Protein 7VD7 (pdb70)

Structure (mmCIF, N/CA/C/O backbone):
data_7VD7
#
_entry.id   7VD7
#
_cell.length_a   39.366
_cell.length_b   31.605
_cell.length_c   47.985
_cell.angle_alpha   90.00
_cell.angle_beta   90.63
_cell.angle_gamma   90.00
#
_symmetry.space_group_name_H-M   'P 1 21 1'
#
loop_
_entity.id
_entity.type
_entity.pdbx_description
1 polymer toxin
2 polymer antitoxin
3 water water
#
loop_
_atom_site.group_PDB
_atom_site.id
_atom_site.type_symbol
_atom_site.label_atom_id
_atom_site.label_alt_id
_atom_site.label_comp_id
_atom_site.label_asym_id
_atom_site.label_entity_id
_atom_site.label_seq_id
_atom_site.pdbx_PDB_ins_code
_atom_site.Cartn_x
_atom_site.Cartn_y
_atom_site.Cartn_z
_atom_site.occupancy
_atom_site.B_iso_or_equiv
_atom_site.auth_seq_id
_atom_site.auth_comp_id
_atom_site.auth_asym_id
_atom_site.auth_atom_id
_atom_site.pdbx_PDB_model_num
ATOM 1 N N . PRO A 1 1 ? 7.094 -0.526 32.899 1.00 31.20 2 PRO A N 1
ATOM 2 C CA . PRO A 1 1 ? 8.362 0.057 32.443 1.00 25.83 2 PRO A CA 1
ATOM 3 C C . PRO A 1 1 ? 8.975 -0.832 31.349 1.00 23.40 2 PRO A C 1
ATOM 4 O O . PRO A 1 1 ? 8.627 -1.953 31.323 1.00 23.48 2 PRO A O 1
ATOM 8 N N . MET A 1 2 ? 9.769 -0.256 30.454 1.00 21.51 3 MET A N 1
ATOM 9 C CA . MET A 1 2 ? 10.260 -0.963 29.234 1.00 19.38 3 MET A CA 1
ATOM 10 C C . MET A 1 2 ? 11.762 -0.778 29.111 1.00 19.25 3 MET A C 1
ATOM 11 O O . MET A 1 2 ? 12.259 0.314 29.373 1.00 21.54 3 MET A O 1
ATOM 16 N N . GLU A 1 3 ? 12.413 -1.848 28.673 1.00 14.60 4 GLU A N 1
ATOM 17 C CA . GLU A 1 3 ? 13.840 -1.780 28.334 1.00 14.83 4 GLU A CA 1
ATOM 18 C C . GLU A 1 3 ? 13.997 -2.436 26.962 1.00 12.27 4 GLU A C 1
ATOM 19 O O . GLU A 1 3 ? 13.105 -3.165 26.564 1.00 13.39 4 GLU A O 1
ATOM 25 N N . PHE A 1 4 ? 15.095 -2.150 26.290 1.00 13.88 5 PHE A N 1
ATOM 26 C CA . PHE A 1 4 ? 15.332 -2.627 24.915 1.00 14.22 5 PHE A CA 1
ATOM 27 C C . PHE A 1 4 ? 16.609 -3.438 24.869 1.00 18.38 5 PHE A C 1
ATOM 28 O O . PHE A 1 4 ? 17.631 -3.099 25.544 1.00 19.02 5 PHE A O 1
ATOM 36 N N . GLU A 1 5 ? 16.603 -4.484 24.056 1.00 16.35 6 GLU A N 1
ATOM 37 C CA . GLU A 1 5 ? 17.812 -5.296 23.812 1.00 18.81 6 GLU A CA 1
ATOM 38 C C . GLU A 1 5 ? 17.876 -5.659 22.324 1.00 17.19 6 GLU A C 1
ATOM 39 O O . GLU A 1 5 ? 16.846 -5.637 21.647 1.00 15.86 6 GLU A O 1
ATOM 45 N N . TRP A 1 6 ? 19.074 -5.962 21.855 1.00 17.04 7 TRP A N 1
ATOM 46 C CA . TRP A 1 6 ? 19.312 -6.533 20.530 1.00 15.02 7 TRP A CA 1
ATOM 47 C C . TRP A 1 6 ? 20.720 -7.110 20.457 1.00 18.28 7 TRP A C 1
ATOM 48 O O . TRP A 1 6 ? 21.602 -6.767 21.270 1.00 18.28 7 TRP A O 1
ATOM 59 N N . ASP A 1 7 ? 20.912 -7.911 19.429 1.00 18.40 8 ASP A N 1
ATOM 60 C CA . ASP A 1 7 ? 22.252 -8.435 19.077 1.00 18.75 8 ASP A CA 1
ATOM 61 C C . ASP A 1 7 ? 23.013 -7.341 18.330 1.00 18.04 8 ASP A C 1
ATOM 62 O O . ASP A 1 7 ? 22.526 -6.814 17.326 1.00 17.46 8 ASP A O 1
ATOM 67 N N . ALA A 1 8 ? 24.198 -6.969 18.802 1.00 18.32 9 ALA A N 1
ATOM 68 C CA . ALA A 1 8 ? 24.979 -5.877 18.190 1.00 17.96 9 ALA A CA 1
ATOM 69 C C . ALA A 1 8 ? 25.338 -6.178 16.730 1.00 16.29 9 ALA A C 1
ATOM 70 O O . ALA A 1 8 ? 25.374 -5.264 15.912 1.00 17.59 9 ALA A O 1
ATOM 72 N N . ASN A 1 9 ? 25.561 -7.430 16.391 1.00 16.95 10 ASN A N 1
ATOM 73 C CA . ASN A 1 9 ? 25.943 -7.792 15.018 1.00 17.12 10 ASN A CA 1
ATOM 74 C C . ASN A 1 9 ? 24.713 -7.665 14.129 1.00 15.51 10 ASN A C 1
ATOM 75 O O . ASN A 1 9 ? 24.856 -7.280 12.983 1.00 15.70 10 ASN A O 1
ATOM 80 N N . LYS A 1 10 ? 23.557 -8.075 14.637 1.00 17.06 11 LYS A N 1
ATOM 81 C CA . LYS A 1 10 ? 22.298 -7.897 13.868 1.00 16.05 11 LYS A CA 1
ATOM 82 C C . LYS A 1 10 ? 22.048 -6.408 13.606 1.00 14.51 11 LYS A C 1
ATOM 83 O O . LYS A 1 10 ? 21.665 -6.025 12.462 1.00 14.88 11 LYS A O 1
ATOM 89 N N . ALA A 1 11 ? 22.326 -5.559 14.579 1.00 13.35 12 ALA A N 1
ATOM 90 C CA . ALA A 1 11 ? 22.161 -4.123 14.358 1.00 12.47 12 ALA A CA 1
ATOM 91 C C . ALA A 1 11 ? 23.074 -3.641 13.234 1.00 13.79 12 ALA A C 1
ATOM 92 O O . ALA A 1 11 ? 22.673 -2.842 12.357 1.00 13.40 12 ALA A O 1
ATOM 94 N N . LYS A 1 12 ? 24.340 -4.063 13.256 1.00 14.62 13 LYS A N 1
ATOM 95 C CA . LYS A 1 12 ? 25.286 -3.633 12.195 1.00 15.84 13 LYS A CA 1
ATOM 96 C C . LYS A 1 12 ? 24.833 -4.119 10.821 1.00 14.17 13 LYS A C 1
ATOM 97 O O . LYS A 1 12 ? 24.898 -3.351 9.876 1.00 15.75 13 LYS A O 1
ATOM 103 N N . SER A 1 13 ? 24.414 -5.364 10.728 1.00 14.34 14 SER A N 1
ATOM 104 C CA . SER A 1 13 ? 23.943 -5.913 9.432 1.00 15.08 14 SER A CA 1
ATOM 105 C C . SER A 1 13 ? 22.699 -5.163 8.994 1.00 14.64 14 SER A C 1
ATOM 106 O O . SER A 1 13 ? 22.540 -4.896 7.809 1.00 15.86 14 SER A O 1
ATOM 109 N N . ASN A 1 14 ? 21.799 -4.863 9.930 1.00 12.91 15 ASN A N 1
ATOM 110 C CA . ASN A 1 14 ? 20.554 -4.164 9.555 1.00 13.27 15 ASN A CA 1
ATOM 111 C C . ASN A 1 14 ? 20.888 -2.787 8.983 1.00 13.43 15 ASN A C 1
ATOM 112 O O . ASN A 1 14 ? 20.288 -2.368 7.993 1.00 13.31 15 ASN A O 1
ATOM 117 N N . LEU A 1 15 ? 21.844 -2.075 9.562 1.00 13.66 16 LEU A N 1
ATOM 118 C CA . LEU A 1 15 ? 22.224 -0.778 9.041 1.00 13.20 16 LEU A CA 1
ATOM 119 C C . LEU A 1 15 ? 22.843 -0.933 7.646 1.00 14.43 16 LEU A C 1
ATOM 120 O O . LEU A 1 15 ? 22.515 -0.132 6.768 1.00 16.03 16 LEU A O 1
ATOM 125 N N . ARG A 1 16 ? 23.718 -1.919 7.482 1.00 15.07 17 ARG A N 1
ATOM 126 C CA . ARG A 1 16 ? 24.335 -2.164 6.146 1.00 16.83 17 ARG A CA 1
ATOM 127 C C . ARG A 1 16 ? 23.261 -2.428 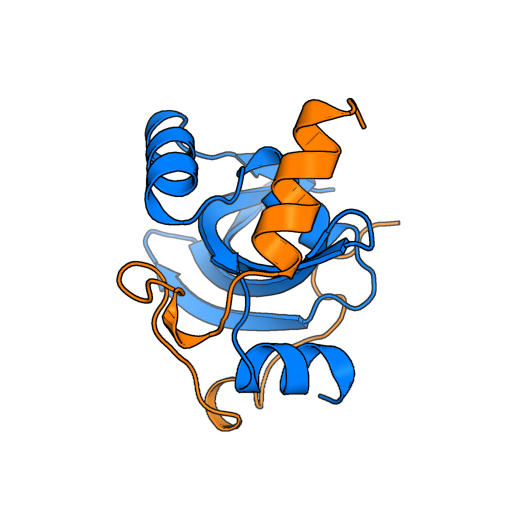5.093 1.00 17.28 17 ARG A C 1
ATOM 128 O O . ARG A 1 16 ? 23.342 -1.865 3.999 1.00 19.37 17 ARG A O 1
ATOM 136 N N . LYS A 1 17 ? 22.312 -3.307 5.394 1.00 15.43 18 LYS A N 1
ATOM 137 C CA . LYS A 1 17 ? 21.374 -3.798 4.365 1.00 16.51 18 LYS A CA 1
ATOM 138 C C . LYS A 1 17 ? 20.234 -2.823 4.132 1.00 16.58 18 LYS A C 1
ATOM 139 O O . LYS A 1 17 ? 19.739 -2.720 3.005 1.00 19.32 18 LYS A O 1
ATOM 145 N N . HIS A 1 18 ? 19.710 -2.237 5.199 1.00 14.74 19 HIS A N 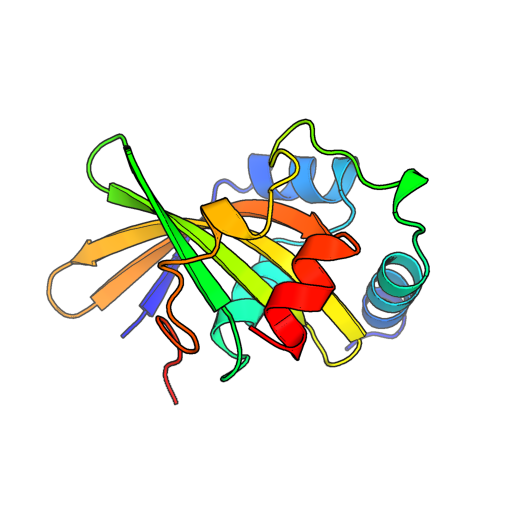1
ATOM 146 C CA . HIS A 1 18 ? 18.435 -1.513 5.152 1.00 13.60 19 HIS A CA 1
ATOM 147 C C . HIS A 1 18 ? 18.583 -0.031 5.430 1.00 12.98 19 HIS A C 1
ATOM 148 O O . HIS A 1 18 ? 17.616 0.694 5.247 1.00 14.59 19 HIS A O 1
ATOM 155 N N . GLY A 1 19 ? 19.737 0.397 5.941 1.00 14.29 20 GLY A N 1
ATOM 156 C CA . GLY A 1 19 ? 19.961 1.815 6.244 1.00 12.81 20 GLY A CA 1
ATOM 157 C C . GLY A 1 19 ? 19.314 2.313 7.519 1.00 14.59 20 GLY A C 1
ATOM 158 O O . GLY A 1 19 ? 19.347 3.513 7.710 1.00 17.19 20 GLY A O 1
ATOM 159 N N . VAL A 1 20 ? 18.780 1.428 8.370 1.00 12.57 21 VAL A N 1
ATOM 160 C CA . VAL A 1 20 ? 18.136 1.816 9.626 1.00 12.31 21 VAL A CA 1
ATOM 161 C C . VAL A 1 20 ? 18.948 1.368 10.830 1.00 11.97 21 VAL A C 1
ATOM 162 O O . VAL A 1 20 ? 19.264 0.216 10.890 1.00 12.70 21 VAL A O 1
ATOM 166 N N . ARG A 1 21 ? 19.248 2.309 11.709 1.00 12.60 22 ARG A N 1
ATOM 167 C CA . ARG A 1 21 ? 19.880 2.018 13.014 1.00 12.99 22 ARG A CA 1
ATOM 168 C C . ARG A 1 21 ? 18.863 1.434 13.989 1.00 12.46 22 ARG A C 1
ATOM 169 O O . ARG A 1 21 ? 17.796 2.038 14.195 1.00 12.07 22 ARG A O 1
ATOM 177 N N . PHE A 1 22 ? 19.276 0.420 14.757 1.00 12.56 23 PHE A N 1
ATOM 178 C CA . PHE A 1 22 ? 18.388 -0.067 15.843 1.00 12.80 23 PHE A CA 1
ATOM 179 C C . PHE A 1 22 ? 18.178 1.004 16.913 1.00 13.99 23 PHE A C 1
ATOM 180 O O . PHE A 1 22 ? 17.108 1.056 17.515 1.00 13.98 23 PHE A O 1
ATOM 188 N N . GLU A 1 23 ? 19.155 1.872 17.148 1.00 13.51 24 GLU A N 1
ATOM 189 C CA . GLU A 1 23 ? 18.983 2.962 18.137 1.00 16.05 24 GLU A CA 1
ATOM 190 C C . GLU A 1 23 ? 17.889 3.940 17.693 1.00 15.82 24 GLU A C 1
ATOM 191 O O . GLU A 1 23 ? 17.196 4.520 18.542 1.00 19.24 24 GLU A O 1
ATOM 197 N N . ASP A 1 24 ? 17.662 4.046 16.387 1.00 12.67 25 ASP A N 1
ATOM 198 C CA .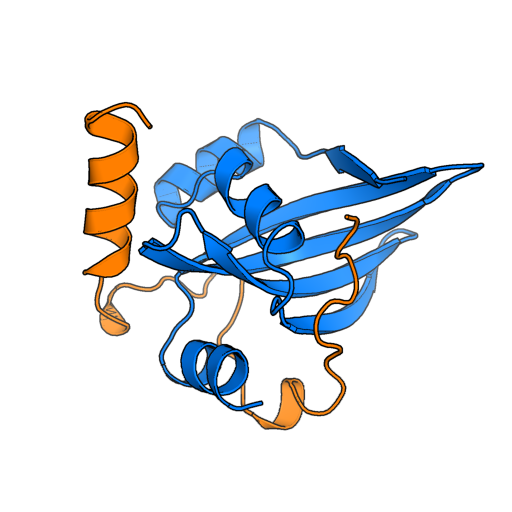 ASP A 1 24 ? 16.548 4.869 15.853 1.00 15.40 25 ASP A CA 1
ATOM 199 C C . ASP A 1 24 ? 15.268 4.047 15.791 1.00 16.71 25 ASP A C 1
ATOM 200 O O . ASP A 1 24 ? 14.196 4.589 16.011 1.00 17.87 25 ASP A O 1
ATOM 205 N N . ALA A 1 25 ? 15.347 2.742 15.554 1.00 14.40 26 ALA A N 1
ATOM 206 C CA . ALA A 1 25 ? 14.183 1.846 15.501 1.00 15.28 26 ALA A CA 1
ATOM 207 C C . ALA A 1 25 ? 13.494 1.849 16.848 1.00 15.20 26 ALA A C 1
ATOM 208 O O . ALA A 1 25 ? 12.235 1.904 16.881 1.00 15.70 26 ALA A O 1
ATOM 210 N N . VAL A 1 26 ? 14.218 1.894 17.940 1.00 13.12 27 VAL A N 1
ATOM 211 C CA . VAL A 1 26 ? 13.633 1.997 19.290 1.00 15.75 27 VAL A CA 1
ATOM 212 C C . VAL A 1 26 ? 12.714 3.207 19.402 1.00 13.70 27 VAL A C 1
ATOM 213 O O . VAL A 1 26 ? 11.765 3.182 20.200 1.00 13.19 27 VAL A O 1
ATOM 217 N N . LEU A 1 27 ? 12.995 4.267 18.672 1.00 13.56 28 LEU A N 1
ATOM 218 C CA . LEU A 1 27 ? 12.210 5.495 18.824 1.00 12.12 28 LEU A CA 1
ATOM 219 C C . LEU A 1 27 ? 10.810 5.361 18.251 1.00 11.51 28 LEU A C 1
ATOM 220 O O . LEU A 1 27 ? 9.974 6.159 18.656 1.00 12.50 28 LEU A O 1
ATOM 225 N N . VAL A 1 28 ? 10.472 4.313 17.510 1.00 12.36 29 VAL A N 1
ATOM 226 C CA . VAL A 1 28 ? 9.078 4.166 17.042 1.00 12.42 29 VAL A CA 1
ATOM 227 C C . VAL A 1 28 ? 8.161 4.034 18.261 1.00 12.60 29 VAL A C 1
ATOM 228 O O . VAL A 1 28 ? 7.009 4.463 18.172 1.00 13.14 29 VAL A O 1
ATOM 232 N N . PHE A 1 29 ? 8.624 3.503 19.387 1.00 10.62 30 PHE A N 1
ATOM 233 C CA . PHE A 1 29 ? 7.746 3.261 20.551 1.00 12.16 30 PHE A CA 1
ATOM 234 C C . PHE A 1 29 ? 7.450 4.578 21.291 1.00 14.16 30 PHE A C 1
ATOM 235 O O . PHE A 1 29 ? 6.484 4.633 22.058 1.00 14.47 30 PHE A O 1
ATOM 243 N N . ASP A 1 30 ? 8.257 5.611 21.023 1.00 13.17 31 ASP A N 1
ATOM 244 C CA . ASP A 1 30 ? 8.054 6.983 21.568 1.00 15.51 31 ASP A CA 1
ATOM 245 C C . ASP A 1 30 ? 7.095 7.767 20.674 1.00 14.19 31 ASP A C 1
ATOM 246 O O . ASP A 1 30 ? 6.742 8.909 21.043 1.00 15.96 31 ASP A O 1
ATOM 251 N N . ASP A 1 31 ? 6.738 7.287 19.494 1.00 12.19 32 ASP A N 1
ATOM 252 C CA . ASP A 1 31 ? 5.719 7.948 18.648 1.00 12.27 32 ASP A CA 1
ATOM 253 C C . ASP A 1 31 ? 4.346 7.518 19.166 1.00 13.39 32 ASP A C 1
ATOM 254 O O . ASP A 1 31 ? 4.001 6.324 19.114 1.00 12.97 32 ASP A O 1
ATOM 259 N N . PRO A 1 32 ? 3.510 8.378 19.742 1.00 12.86 33 PRO A N 1
ATOM 260 C CA . PRO A 1 32 ? 2.237 7.955 20.328 1.00 13.33 33 PRO A CA 1
ATOM 261 C C . PRO A 1 32 ? 1.314 7.325 19.277 1.00 13.51 33 PRO A C 1
ATOM 262 O O . PRO A 1 32 ? 0.390 6.605 19.649 1.00 12.72 33 PRO A O 1
ATOM 266 N N . ARG A 1 33 ? 1.571 7.545 17.992 1.00 13.52 34 ARG A N 1
ATOM 267 C CA . ARG A 1 33 ? 0.718 7.035 16.899 1.00 14.77 34 ARG A CA 1
ATOM 268 C C . ARG A 1 33 ? 1.296 5.734 16.335 1.00 14.18 34 ARG A C 1
ATOM 269 O O . ARG A 1 33 ? 0.778 5.237 15.344 1.00 14.43 34 ARG A O 1
ATOM 277 N N . HIS A 1 34 ? 2.345 5.183 16.915 1.00 11.74 35 HIS A N 1
ATOM 278 C CA . HIS A 1 34 ? 2.865 3.921 16.362 1.00 11.48 35 HIS A CA 1
ATOM 279 C C . HIS A 1 34 ? 1.771 2.855 16.244 1.00 12.52 35 HIS A C 1
ATOM 280 O O . HIS A 1 34 ? 0.888 2.803 17.081 1.00 13.23 35 HIS A O 1
ATOM 287 N N . LEU A 1 35 ? 1.882 2.010 15.215 1.00 13.72 36 LEU A N 1
ATOM 288 C CA . LEU A 1 35 ? 0.818 1.025 14.906 1.00 13.53 36 LEU A CA 1
ATOM 289 C C . LEU A 1 35 ? 1.440 -0.359 14.942 1.00 15.02 36 LEU A C 1
ATOM 290 O O . LEU A 1 35 ? 2.433 -0.566 14.204 1.00 14.04 36 LEU A O 1
ATOM 295 N N . SER A 1 36 ? 0.924 -1.271 15.731 1.00 14.14 37 SER A N 1
ATOM 296 C CA . SER A 1 36 ? 1.595 -2.554 16.076 1.00 14.95 37 SER A CA 1
ATOM 297 C C . SER A 1 36 ? 0.672 -3.711 15.721 1.00 20.59 37 SER A C 1
ATOM 298 O O . SER A 1 36 ? -0.504 -3.626 16.081 1.00 22.55 37 SER A O 1
ATOM 301 N N . ARG A 1 37 ? 1.209 -4.768 15.130 1.00 15.63 38 ARG A N 1
ATOM 302 C CA . ARG A 1 37 ? 0.476 -6.059 14.900 1.00 17.02 38 ARG A CA 1
ATOM 303 C C . ARG A 1 37 ? 1.255 -7.244 15.456 1.00 17.80 38 ARG A C 1
ATOM 304 O O . ARG A 1 37 ? 2.479 -7.274 15.373 1.00 15.58 38 ARG A O 1
ATOM 312 N N . GLN A 1 38 ? 0.597 -8.236 16.056 1.00 16.75 39 GLN A N 1
ATOM 313 C CA . GLN A 1 38 ? 1.203 -9.399 16.691 1.00 19.25 39 GLN A CA 1
ATOM 314 C C . GLN A 1 38 ? 1.223 -10.479 15.621 1.00 20.09 39 GLN A C 1
ATOM 315 O O . GLN A 1 38 ? 0.194 -10.684 14.957 1.00 21.65 39 GLN A O 1
ATOM 321 N N . GLU A 1 39 ? 2.364 -11.090 15.435 1.00 17.21 40 GLU A N 1
ATOM 322 C CA . GLU A 1 39 ? 2.559 -12.154 14.422 1.00 19.34 40 GLU A CA 1
ATOM 323 C C . GLU A 1 39 ? 2.447 -13.554 15.023 1.00 23.64 40 GLU A C 1
ATOM 324 O O . GLU A 1 39 ? 1.711 -14.390 14.455 1.00 26.26 40 GLU A O 1
ATOM 330 N N . ARG A 1 40 ? 3.257 -13.895 16.005 1.00 21.60 41 ARG A N 1
ATOM 331 C CA . ARG A 1 40 ? 3.301 -15.278 16.525 1.00 19.04 41 ARG A CA 1
ATOM 332 C C . ARG A 1 40 ? 4.010 -15.321 17.868 1.00 21.88 41 ARG A C 1
ATOM 333 O O . ARG A 1 40 ? 4.766 -14.400 18.249 1.00 19.18 41 ARG A O 1
ATOM 341 N N . TYR A 1 41 ? 3.811 -16.411 18.569 1.00 20.34 42 TYR A N 1
ATOM 342 C CA . TYR A 1 41 ? 4.628 -16.809 19.724 1.00 19.88 42 TYR A CA 1
ATOM 343 C C . TYR A 1 41 ? 5.860 -17.503 19.171 1.00 22.20 42 TYR A C 1
ATOM 344 O O . TYR A 1 41 ? 5.681 -18.518 18.434 1.00 24.85 42 TYR A O 1
ATOM 353 N N . GLU A 1 42 ? 7.048 -17.100 19.603 1.00 20.42 43 GLU A N 1
ATOM 354 C CA . GLU A 1 42 ? 8.345 -17.565 19.030 1.00 21.81 43 GLU A CA 1
ATOM 355 C C . GLU A 1 42 ? 9.345 -17.643 20.177 1.00 22.69 43 GLU A C 1
ATOM 356 O O . GLU A 1 42 ? 9.633 -16.605 20.769 1.00 21.88 43 GLU A O 1
ATOM 362 N N . ASN A 1 43 ? 9.842 -18.833 20.521 1.00 22.87 44 ASN A N 1
ATOM 363 C CA . ASN A 1 43 ? 10.981 -18.975 21.466 1.00 23.56 44 ASN A CA 1
ATOM 364 C C . ASN A 1 43 ? 10.628 -18.258 22.775 1.00 22.39 44 ASN A C 1
ATOM 365 O O . ASN A 1 43 ? 11.474 -17.488 23.293 1.00 24.30 44 ASN A O 1
ATOM 370 N N . GLY A 1 44 ? 9.393 -18.400 23.270 1.00 22.74 45 GLY A N 1
ATOM 371 C CA . GLY A 1 44 ? 8.990 -17.925 24.615 1.00 20.65 45 GLY A CA 1
ATOM 372 C C . GLY A 1 44 ? 8.526 -16.471 24.666 1.00 27.52 45 GLY A C 1
ATOM 373 O O . GLY A 1 44 ? 8.334 -15.967 25.785 1.00 28.39 45 GLY A O 1
ATOM 374 N N . GLU A 1 45 ? 8.358 -15.803 23.526 1.00 23.92 46 GLU A N 1
ATOM 375 C CA . GLU A 1 45 ? 7.998 -14.358 23.459 1.00 26.53 46 GLU A CA 1
ATOM 376 C C . GLU A 1 45 ? 7.043 -14.139 22.297 1.00 25.38 46 GLU A C 1
ATOM 377 O O . GLU A 1 45 ? 7.014 -14.919 21.339 1.00 25.28 46 GLU A O 1
ATOM 383 N N . TYR A 1 46 ? 6.390 -13.004 22.273 1.00 23.22 47 TYR A N 1
ATOM 384 C CA . TYR A 1 46 ? 5.504 -12.674 21.137 1.00 20.94 47 TYR A CA 1
ATOM 385 C C . TYR A 1 46 ? 6.250 -11.805 20.157 1.00 18.79 47 TYR A C 1
ATOM 386 O O . TYR A 1 46 ? 6.863 -10.837 20.585 1.00 20.18 47 TYR A O 1
ATOM 395 N N . ARG A 1 47 ? 6.182 -12.165 18.891 1.00 14.33 48 ARG A N 1
ATOM 396 C CA . ARG A 1 47 ? 6.754 -11.364 17.799 1.00 14.38 48 ARG A CA 1
ATOM 397 C C . ARG A 1 47 ? 5.709 -10.391 17.340 1.00 12.58 48 ARG A C 1
ATOM 398 O O . ARG A 1 47 ? 4.560 -10.779 17.145 1.00 15.25 48 ARG A O 1
ATOM 406 N N . TRP A 1 48 ? 6.110 -9.148 17.150 1.00 11.55 49 TRP A N 1
ATOM 407 C CA . TRP A 1 48 ? 5.278 -8.051 16.705 1.00 12.36 49 TRP A CA 1
ATOM 408 C C . TRP A 1 48 ? 5.951 -7.288 15.554 1.00 11.81 49 TRP A C 1
ATOM 409 O O . TRP A 1 48 ? 7.173 -7.366 15.437 1.00 11.76 49 TRP A O 1
ATOM 420 N N . GLN A 1 49 ? 5.198 -6.526 14.815 1.00 11.95 50 GLN A N 1
ATOM 421 C CA . GLN A 1 49 ? 5.738 -5.518 13.884 1.00 12.65 50 GLN A CA 1
ATOM 422 C C . GLN A 1 49 ? 5.125 -4.199 14.236 1.00 12.26 50 GLN A C 1
ATOM 423 O O . GLN A 1 49 ? 3.918 -4.120 14.426 1.00 12.97 50 GLN A O 1
ATOM 429 N N . THR A 1 50 ? 5.899 -3.139 14.243 1.00 11.76 51 THR A N 1
ATOM 430 C CA . THR A 1 50 ? 5.432 -1.788 14.618 1.00 11.84 51 THR A CA 1
ATOM 431 C C . THR A 1 50 ? 5.894 -0.782 13.581 1.00 12.20 51 THR A C 1
ATOM 432 O O . THR A 1 50 ? 7.115 -0.694 13.291 1.00 13.57 51 THR A O 1
ATOM 436 N N . LEU A 1 51 ? 4.964 0.083 13.165 1.00 12.27 52 LEU A N 1
ATOM 437 C CA . LEU A 1 51 ? 5.242 1.249 12.311 1.00 13.68 52 LEU A CA 1
ATOM 438 C C . LEU A 1 51 ? 5.300 2.519 13.149 1.00 11.80 52 LEU A C 1
ATOM 439 O O . LEU A 1 51 ? 4.410 2.730 13.975 1.00 11.69 52 LEU A O 1
ATOM 444 N N . GLY A 1 52 ? 6.306 3.335 12.949 1.00 12.39 53 GLY A N 1
ATOM 445 C CA . GLY A 1 52 ? 6.300 4.665 13.596 1.00 12.66 53 GLY A CA 1
ATOM 446 C C . GLY A 1 52 ? 7.215 5.637 12.910 1.00 13.25 53 GLY A C 1
ATOM 447 O O . GLY A 1 52 ? 8.042 5.270 12.089 1.00 12.79 53 GLY A O 1
ATOM 448 N N . LEU A 1 53 ? 7.014 6.894 13.242 1.00 13.19 54 LEU A N 1
ATOM 449 C CA . LEU A 1 53 ? 7.769 8.003 12.658 1.00 13.85 54 LEU A CA 1
ATOM 450 C C . LEU A 1 53 ? 8.993 8.275 13.523 1.00 13.47 54 LEU A C 1
ATOM 451 O O . LEU A 1 53 ? 8.833 8.432 14.772 1.00 14.54 54 LEU A O 1
ATOM 456 N N . VAL A 1 54 ? 10.18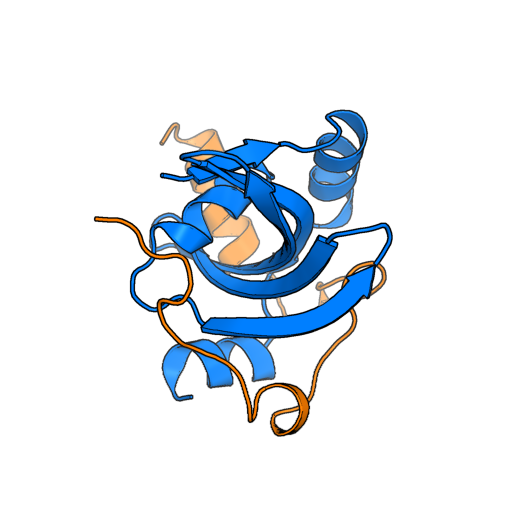1 8.351 12.943 1.00 13.40 55 VAL A N 1
ATOM 457 C CA . VAL A 1 54 ? 11.483 8.559 13.622 1.00 16.13 55 VAL A CA 1
ATOM 458 C C . VAL A 1 54 ? 12.007 9.972 13.328 1.00 16.00 55 VAL A C 1
ATOM 459 O O . VAL A 1 54 ? 12.133 10.323 12.153 1.00 16.46 55 VAL A O 1
ATOM 463 N N . HIS A 1 55 ? 12.270 10.746 14.379 1.00 15.77 56 HIS A N 1
ATOM 464 C CA . HIS A 1 55 ? 12.845 12.104 14.326 1.00 17.57 56 HIS A CA 1
ATOM 465 C C . HIS A 1 55 ? 12.011 12.992 13.402 1.00 19.13 56 HIS A C 1
ATOM 466 O O . HIS A 1 55 ? 12.568 13.902 12.788 1.00 21.03 56 HIS A O 1
ATOM 473 N N . GLY A 1 56 ? 10.712 12.781 13.309 1.00 18.73 57 GLY A N 1
ATOM 474 C CA . GLY A 1 56 ? 9.847 13.557 12.425 1.00 20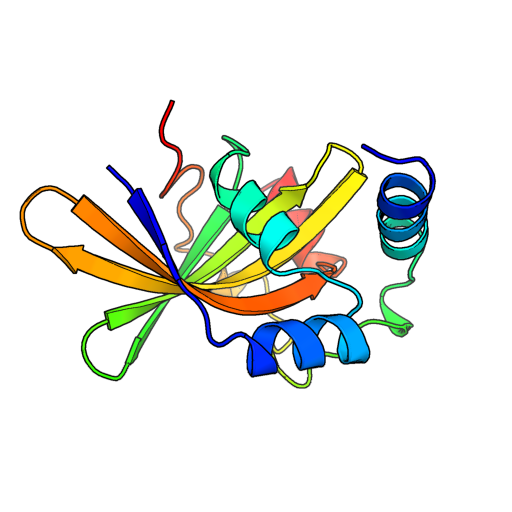.07 57 GLY A CA 1
ATOM 475 C C . GLY A 1 56 ? 10.152 13.382 10.959 1.00 19.62 57 GLY A C 1
ATOM 476 O O . GLY A 1 56 ? 9.487 14.095 10.202 1.00 26.64 57 GLY A O 1
ATOM 477 N N . ILE A 1 57 ? 11.054 12.463 10.545 1.00 18.73 58 ILE A N 1
ATOM 478 C CA . ILE A 1 57 ? 11.655 12.473 9.179 1.00 18.15 58 ILE A CA 1
ATOM 479 C C . ILE A 1 57 ? 11.163 11.257 8.388 1.00 18.46 58 ILE A C 1
ATOM 480 O O . ILE A 1 57 ? 10.942 11.384 7.186 1.00 21.33 58 ILE A O 1
ATOM 485 N N . VAL A 1 58 ? 11.059 10.064 8.988 1.00 17.07 59 VAL A N 1
ATOM 486 C CA . VAL A 1 58 ? 10.786 8.858 8.170 1.00 16.92 59 VAL A CA 1
ATOM 487 C C . VAL A 1 58 ? 9.987 7.828 8.964 1.00 15.25 59 VAL A C 1
ATOM 488 O O . VAL A 1 58 ? 10.253 7.616 10.179 1.00 14.81 59 VAL A O 1
ATOM 492 N N . VAL A 1 59 ? 9.040 7.210 8.316 1.00 14.90 60 VAL A N 1
ATOM 493 C CA . VAL A 1 59 ? 8.276 6.073 8.870 1.00 14.80 60 VAL A CA 1
ATOM 494 C C . VAL A 1 59 ? 9.049 4.784 8.662 1.00 15.14 60 VAL A C 1
ATOM 495 O O . VAL A 1 59 ? 9.443 4.464 7.483 1.00 15.56 60 VAL A O 1
ATOM 499 N N . ILE A 1 60 ? 9.316 4.120 9.767 1.00 12.53 61 ILE A N 1
ATOM 500 C CA . ILE A 1 60 ? 10.021 2.829 9.722 1.00 13.77 61 ILE A CA 1
ATOM 501 C C . ILE A 1 60 ? 9.136 1.720 10.246 1.00 12.41 61 ILE A C 1
ATOM 502 O O . ILE A 1 60 ? 8.258 1.932 11.062 1.00 12.66 61 ILE A O 1
ATOM 507 N N . LEU A 1 61 ? 9.386 0.527 9.726 1.00 11.83 62 LEU A N 1
ATOM 508 C CA . LEU A 1 61 ? 8.785 -0.738 10.177 1.00 11.71 62 LEU A CA 1
ATOM 509 C C . LEU A 1 61 ? 9.806 -1.508 10.994 1.00 11.18 62 LEU A C 1
ATOM 510 O O . LEU A 1 61 ? 10.903 -1.799 10.496 1.00 11.36 62 LEU A O 1
ATOM 515 N N . VAL A 1 62 ? 9.437 -1.903 12.210 1.00 9.62 63 VAL A N 1
ATOM 516 C CA . VAL A 1 62 ? 10.322 -2.593 13.162 1.00 9.81 63 VAL A CA 1
ATOM 517 C C . VAL A 1 62 ? 9.768 -3.947 13.507 1.00 10.72 63 VAL A C 1
ATOM 518 O O . VAL A 1 62 ? 8.620 -4.026 13.970 1.00 10.98 63 VAL A O 1
ATOM 522 N N . ALA A 1 63 ? 10.526 -4.982 13.304 1.00 10.46 64 ALA A N 1
ATOM 523 C CA . ALA A 1 63 ? 10.215 -6.363 13.738 1.00 10.53 64 ALA A CA 1
ATOM 524 C C . ALA A 1 63 ? 10.859 -6.572 15.090 1.00 10.35 64 ALA A C 1
ATOM 525 O O . ALA A 1 63 ? 12.058 -6.217 15.256 1.00 11.44 64 ALA A O 1
ATOM 527 N N . HIS A 1 64 ? 10.110 -6.977 16.084 1.00 10.55 65 HIS A N 1
ATOM 528 C CA . HIS A 1 64 ? 10.595 -7.052 17.460 1.00 12.20 65 HIS A CA 1
ATOM 529 C C . HIS A 1 64 ? 9.853 -8.138 18.217 1.00 13.53 65 HIS A C 1
ATOM 530 O O . HIS A 1 64 ? 8.816 -8.610 17.713 1.00 14.12 65 HIS A O 1
ATOM 537 N N . SER A 1 65 ? 10.313 -8.427 19.400 1.00 15.23 66 SER A N 1
ATOM 538 C CA . SER A 1 65 ? 9.574 -9.312 20.291 1.00 16.25 66 SER A CA 1
ATOM 539 C C . SER A 1 65 ? 9.271 -8.517 21.546 1.00 14.92 66 SER A C 1
ATOM 540 O O . SER A 1 65 ? 9.812 -7.407 21.697 1.00 16.17 66 SER A O 1
ATOM 543 N N . VAL A 1 66 ? 8.392 -9.055 22.365 1.00 15.61 67 VAL A N 1
ATOM 544 C CA . VAL A 1 66 ? 8.036 -8.487 23.682 1.00 17.25 67 VAL A CA 1
ATOM 545 C C . VAL A 1 66 ? 8.039 -9.605 24.701 1.00 16.27 67 VAL A C 1
ATOM 546 O O . VAL A 1 66 ? 7.494 -10.674 24.415 1.00 16.47 67 VAL A O 1
ATOM 550 N N . ARG A 1 67 ? 8.642 -9.345 25.832 1.00 15.95 68 ARG A N 1
ATOM 551 C CA . ARG A 1 67 ? 8.585 -10.304 26.934 1.00 20.83 68 ARG A CA 1
ATOM 552 C C . ARG A 1 67 ? 8.288 -9.559 28.226 1.00 18.66 68 ARG A C 1
ATOM 553 O O . ARG A 1 67 ? 8.686 -8.397 28.398 1.00 18.85 68 ARG A O 1
ATOM 561 N N . PHE A 1 68 ? 7.548 -10.214 29.113 1.00 17.80 69 PHE A N 1
ATOM 562 C CA . PHE A 1 68 ? 7.092 -9.643 30.390 1.00 17.94 69 PHE A CA 1
ATOM 563 C C . PHE A 1 68 ? 7.920 -10.241 31.517 1.00 18.76 69 PHE A C 1
ATOM 564 O O . PHE A 1 68 ? 7.911 -11.488 31.679 1.00 23.23 69 PHE A O 1
ATOM 572 N N . GLU A 1 69 ? 8.624 -9.372 32.232 1.00 18.18 70 GLU A N 1
ATOM 573 C CA . GLU A 1 69 ? 9.360 -9.777 33.447 1.00 17.90 70 GLU A CA 1
ATOM 574 C C . GLU A 1 69 ? 8.696 -9.175 34.682 1.00 20.43 70 GLU A C 1
ATOM 575 O O . GLU A 1 69 ? 7.629 -8.560 34.590 1.00 18.89 70 GLU A O 1
ATOM 581 N N . SER A 1 70 ? 9.270 -9.442 35.855 1.00 19.69 71 SER A N 1
ATOM 582 C CA . SER A 1 70 ? 8.714 -8.970 37.145 1.00 20.50 71 SER A CA 1
ATOM 583 C C . SER A 1 70 ? 8.969 -7.479 37.307 1.00 19.21 71 SER A C 1
ATOM 584 O O . SER A 1 70 ? 10.115 -7.102 37.604 1.00 18.88 71 SER A O 1
ATOM 587 N N . GLY A 1 71 ? 7.977 -6.644 37.005 1.00 19.51 72 GLY A N 1
ATOM 588 C CA . GLY A 1 71 ? 8.090 -5.187 37.181 1.00 19.61 72 GLY A CA 1
ATOM 589 C C . GLY A 1 71 ? 8.607 -4.447 35.961 1.00 19.47 72 GLY A C 1
ATOM 590 O O . GLY A 1 71 ? 8.731 -3.249 36.051 1.00 23.31 72 GLY A O 1
ATOM 591 N N . PHE A 1 72 ? 8.947 -5.136 34.885 1.00 17.35 73 PHE A N 1
ATOM 592 C CA . PHE A 1 72 ? 9.419 -4.469 33.650 1.00 16.87 73 PHE A CA 1
ATOM 593 C C . PHE A 1 72 ? 9.210 -5.377 32.473 1.00 15.20 73 PHE A C 1
ATOM 594 O O . PHE A 1 72 ? 9.140 -6.584 32.651 1.00 15.41 73 PHE A O 1
ATOM 602 N N . ASP A 1 73 ? 9.141 -4.762 31.280 1.00 15.15 74 ASP A N 1
ATOM 603 C CA . ASP A 1 73 ? 8.999 -5.464 29.976 1.00 15.21 74 ASP A CA 1
ATOM 604 C C . ASP A 1 73 ? 10.286 -5.267 29.197 1.00 14.51 74 ASP A C 1
ATOM 605 O O . ASP A 1 73 ? 11.014 -4.303 29.447 1.00 14.56 74 ASP A O 1
ATOM 610 N N . VAL A 1 74 ? 10.565 -6.193 28.307 1.00 13.88 75 VAL A N 1
ATOM 611 C CA . VAL A 1 74 ? 11.739 -6.102 27.426 1.00 12.64 75 VAL A CA 1
ATOM 612 C C . VAL A 1 74 ? 11.282 -6.249 25.999 1.00 12.98 75 VAL A C 1
ATOM 613 O O . VAL A 1 74 ? 10.634 -7.246 25.640 1.00 15.42 75 VAL A O 1
ATOM 617 N N . ILE A 1 75 ? 11.647 -5.302 25.141 1.00 11.51 76 ILE A N 1
ATOM 618 C CA . ILE A 1 75 ? 11.496 -5.396 23.683 1.00 12.13 76 ILE A CA 1
ATOM 619 C C . ILE A 1 75 ? 12.847 -5.691 23.087 1.00 11.97 76 ILE A C 1
ATOM 620 O O . ILE A 1 75 ? 13.802 -4.973 23.333 1.00 11.37 76 ILE A O 1
ATOM 625 N N . ARG A 1 76 ? 12.927 -6.771 22.333 1.00 13.86 77 ARG A N 1
ATOM 626 C CA . ARG A 1 76 ? 14.100 -7.137 21.534 1.00 14.58 77 ARG A CA 1
ATOM 627 C C . ARG A 1 76 ? 13.883 -6.711 20.096 1.00 13.57 77 ARG A C 1
ATOM 628 O O . ARG A 1 76 ? 12.905 -7.080 19.474 1.00 12.76 77 ARG A O 1
ATOM 636 N N . ILE A 1 77 ? 14.748 -5.844 19.600 1.00 11.96 78 ILE A N 1
ATOM 637 C CA . ILE A 1 77 ? 14.706 -5.407 18.200 1.00 12.20 78 ILE A CA 1
ATOM 638 C C . ILE A 1 77 ? 15.379 -6.484 17.359 1.00 12.08 78 ILE A C 1
ATOM 639 O O . ILE A 1 77 ? 16.529 -6.832 17.600 1.00 12.27 78 ILE A O 1
ATOM 644 N N . ILE A 1 78 ? 14.693 -6.901 16.307 1.00 12.18 79 ILE A N 1
ATOM 645 C CA . ILE A 1 78 ? 15.135 -8.007 15.421 1.00 13.66 79 ILE A CA 1
ATOM 646 C C . ILE A 1 78 ? 15.497 -7.507 14.027 1.00 13.58 79 ILE A C 1
ATOM 647 O O . ILE A 1 78 ? 16.492 -7.930 13.473 1.00 14.38 79 ILE A O 1
ATOM 652 N N . SER A 1 79 ? 14.730 -6.603 13.452 1.00 11.27 80 SER A N 1
ATOM 653 C CA . SER A 1 79 ? 14.997 -6.093 12.086 1.00 12.29 80 SER A CA 1
ATOM 654 C C . SER A 1 79 ? 14.266 -4.769 11.929 1.00 11.55 80 SER A C 1
ATOM 655 O O . SER A 1 79 ? 13.277 -4.500 12.628 1.00 11.14 80 SER A O 1
ATOM 658 N N . ALA A 1 80 ? 14.666 -3.952 10.987 1.00 10.71 81 ALA A N 1
ATOM 659 C CA . ALA A 1 80 ? 13.944 -2.687 10.742 1.00 10.23 81 ALA A CA 1
ATOM 660 C C . ALA A 1 80 ? 14.224 -2.209 9.343 1.00 10.59 81 ALA A C 1
ATOM 661 O O . ALA A 1 80 ? 15.360 -2.380 8.855 1.00 11.89 81 ALA A O 1
ATOM 663 N N . ARG A 1 81 ? 13.226 -1.640 8.687 1.00 11.07 82 ARG A N 1
ATOM 664 C CA . ARG A 1 81 ? 13.460 -1.066 7.347 1.00 12.35 82 ARG A CA 1
ATOM 665 C C . ARG A 1 81 ? 12.498 0.089 7.120 1.00 11.58 82 ARG A C 1
ATOM 666 O O . ARG A 1 81 ? 11.582 0.265 7.902 1.00 11.63 82 ARG A O 1
ATOM 674 N N . LYS A 1 82 ? 12.774 0.864 6.086 1.00 12.10 83 LYS A N 1
ATOM 675 C CA . LYS A 1 82 ? 11.791 1.896 5.711 1.00 13.23 83 LYS A CA 1
ATOM 676 C C . LYS A 1 82 ? 10.437 1.253 5.413 1.00 12.86 83 LYS A C 1
ATOM 677 O O . LYS A 1 82 ? 10.353 0.158 4.801 1.00 13.05 83 LYS A O 1
ATOM 683 N N . ALA A 1 83 ? 9.340 1.885 5.843 1.00 14.28 84 ALA A N 1
ATOM 684 C CA . ALA A 1 83 ? 7.980 1.486 5.459 1.00 14.75 84 ALA A CA 1
ATOM 685 C C . ALA A 1 83 ? 7.753 1.785 3.961 1.00 16.12 84 ALA A C 1
ATOM 686 O O . ALA A 1 83 ? 8.157 2.885 3.484 1.00 17.86 84 ALA A O 1
ATOM 688 N N . ASP A 1 84 ? 6.978 0.916 3.325 1.00 16.80 85 ASP A N 1
ATOM 689 C CA . ASP A 1 84 ? 6.596 1.121 1.905 1.00 19.64 85 ASP A CA 1
ATOM 690 C C . ASP A 1 84 ? 5.240 1.826 1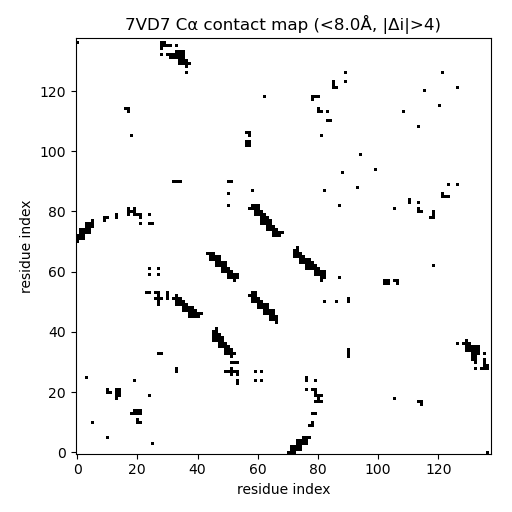.824 1.00 22.22 85 ASP A C 1
ATOM 691 O O . ASP A 1 84 ? 4.714 2.232 2.844 1.00 19.36 85 ASP A O 1
ATOM 696 N N . ARG A 1 85 ? 4.695 1.995 0.617 1.00 23.32 86 ARG A N 1
ATOM 697 C CA . ARG A 1 85 ? 3.448 2.782 0.378 1.00 25.02 86 ARG A CA 1
ATOM 698 C C . ARG A 1 85 ? 2.264 2.237 1.194 1.00 23.02 86 ARG A C 1
ATOM 699 O O . ARG A 1 85 ? 1.619 3.030 1.938 1.00 25.78 86 ARG A O 1
ATOM 707 N N . LYS A 1 86 ? 1.954 0.975 1.110 1.00 24.77 87 LYS A N 1
ATOM 708 C CA . LYS A 1 86 ? 0.820 0.390 1.853 1.00 25.63 87 LYS A CA 1
ATOM 709 C C . LYS A 1 86 ? 1.030 0.593 3.358 1.00 25.43 87 LYS A C 1
ATOM 710 O O . LYS A 1 86 ? 0.071 0.891 4.050 1.00 26.50 87 LYS A O 1
ATOM 716 N N . GLU A 1 87 ? 2.271 0.423 3.826 1.00 25.70 88 GLU A N 1
ATOM 717 C CA . GLU A 1 87 ? 2.533 0.464 5.290 1.00 23.81 88 GLU A CA 1
ATOM 718 C C . GLU A 1 87 ? 2.413 1.920 5.762 1.00 22.56 88 GLU A C 1
ATOM 719 O O . GLU A 1 87 ? 1.815 2.200 6.806 1.00 21.39 88 GLU A O 1
ATOM 725 N N . ARG A 1 88 ? 2.941 2.862 5.023 1.00 19.81 89 ARG A N 1
ATOM 726 C CA . ARG A 1 88 ? 2.724 4.300 5.314 1.00 21.85 89 ARG A CA 1
ATOM 727 C C . ARG A 1 88 ? 1.216 4.600 5.341 1.00 23.94 89 ARG A C 1
ATOM 728 O O . ARG A 1 88 ? 0.770 5.342 6.214 1.00 26.03 89 ARG A O 1
ATOM 736 N N . ASN A 1 89 ? 0.437 4.003 4.446 1.00 25.93 90 ASN A N 1
ATOM 737 C CA . ASN A 1 89 ? -1.016 4.287 4.364 1.00 27.89 90 ASN A CA 1
ATOM 738 C C . ASN A 1 89 ? -1.711 3.807 5.645 1.00 27.17 90 ASN A C 1
ATOM 739 O O . ASN A 1 89 ? -2.601 4.546 6.151 1.00 30.00 90 ASN A O 1
ATOM 744 N N . ARG A 1 90 ? -1.359 2.626 6.160 1.00 26.06 91 ARG A N 1
ATOM 745 C CA . ARG A 1 90 ? -1.917 2.075 7.424 1.00 26.07 91 ARG A CA 1
ATOM 746 C C . ARG A 1 90 ? -1.456 2.974 8.601 1.00 25.08 91 ARG A C 1
ATOM 747 O O . ARG A 1 90 ? -2.285 3.293 9.471 1.00 27.57 91 ARG A O 1
ATOM 755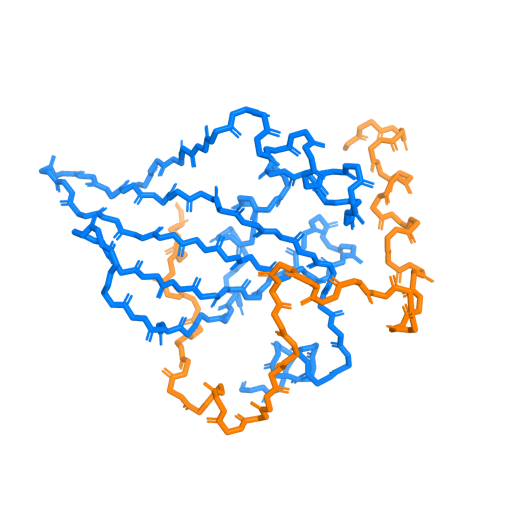 N N . TYR A 1 91 ? -0.194 3.416 8.631 1.00 22.01 92 TYR A N 1
ATOM 756 C CA . TYR A 1 91 ? 0.358 4.296 9.707 1.00 21.73 92 TYR A CA 1
ATOM 757 C C . TYR A 1 91 ? -0.407 5.632 9.765 1.00 23.05 92 TYR A C 1
ATOM 758 O O . TYR A 1 91 ? -0.766 6.083 10.875 1.00 20.33 92 TYR A O 1
ATOM 767 N N . GLU A 1 92 ? -0.684 6.253 8.626 1.00 24.10 93 GLU A N 1
ATOM 768 C CA . GLU A 1 92 ? -1.378 7.569 8.554 1.00 28.87 93 GLU A CA 1
ATOM 769 C C . GLU A 1 92 ? -2.891 7.407 8.775 1.00 29.30 93 GLU A C 1
ATOM 770 O O . GLU A 1 92 ? -3.448 8.215 9.548 1.00 27.80 93 GLU A O 1
ATOM 776 N N . HIS A 1 93 ? -3.533 6.395 8.178 1.00 27.94 94 HIS A N 1
ATOM 777 C CA . HIS A 1 93 ? -5.023 6.380 8.043 1.00 29.84 94 HIS A CA 1
ATOM 778 C C . HIS A 1 93 ? -5.668 5.163 8.693 1.00 31.40 94 HIS A C 1
ATOM 779 O O . HIS A 1 93 ? -6.908 5.173 8.782 1.00 30.53 94 HIS A O 1
ATOM 786 N N . GLY A 1 94 ? -4.922 4.143 9.088 1.00 30.42 95 GLY A N 1
ATOM 787 C CA . GLY A 1 94 ? -5.493 2.982 9.789 1.00 30.00 95 GLY A CA 1
ATOM 788 C C . GLY A 1 94 ? -6.268 3.407 11.026 1.00 33.54 95 GLY A C 1
ATOM 789 O O . GLY A 1 94 ? -5.863 4.458 11.583 1.00 33.50 95 GLY A O 1
ATOM 790 N N . LEU B 2 1 ? 20.084 16.266 16.473 1.00 25.40 14 LEU B N 1
ATOM 791 C CA . LEU B 2 1 ? 20.968 15.221 15.931 1.00 22.18 14 LEU B CA 1
ATOM 792 C C . LEU B 2 1 ? 22.173 15.887 15.326 1.00 22.39 14 LEU B C 1
ATOM 793 O O . LEU B 2 1 ? 22.060 17.058 14.896 1.00 22.70 14 LEU B O 1
ATOM 798 N N . SER B 2 2 ? 23.283 15.168 15.286 1.00 20.88 15 SER B N 1
ATOM 799 C CA . SER B 2 2 ? 24.444 15.562 14.464 1.00 20.81 15 SER B CA 1
ATOM 800 C C . SER B 2 2 ? 23.976 15.813 13.027 1.00 20.35 15 SER B C 1
ATOM 801 O O . SER B 2 2 ? 22.989 15.202 12.545 1.00 21.40 15 SER B O 1
ATOM 804 N N . ALA B 2 3 ? 24.703 16.617 12.283 1.00 21.86 16 ALA B N 1
ATOM 805 C CA . ALA B 2 3 ? 24.403 16.875 10.860 1.00 19.86 16 ALA B CA 1
ATOM 806 C C . ALA B 2 3 ? 24.461 15.561 10.048 1.00 21.17 16 ALA B C 1
ATOM 807 O O . ALA B 2 3 ? 23.644 15.354 9.173 1.00 19.80 16 ALA B O 1
ATOM 809 N N . GLN B 2 4 ? 25.426 14.698 10.347 1.00 18.98 17 GLN B N 1
ATOM 810 C CA . GLN B 2 4 ? 25.609 13.410 9.626 1.00 18.38 17 GLN B CA 1
ATOM 811 C C . GLN B 2 4 ? 24.414 12.488 9.918 1.00 17.67 17 GLN B C 1
ATOM 812 O O . GLN B 2 4 ? 23.886 11.935 8.953 1.00 20.76 17 GLN B O 1
ATOM 818 N N . HIS B 2 5 ? 23.986 12.370 11.174 1.00 15.22 18 HIS B N 1
ATOM 819 C CA . HIS B 2 5 ? 22.832 11.492 11.504 1.00 14.96 18 HIS B CA 1
ATOM 820 C C . HIS B 2 5 ? 21.575 12.018 10.835 1.00 14.49 18 HIS B C 1
ATOM 821 O O . HIS B 2 5 ? 20.788 11.266 10.263 1.00 15.71 18 HIS B O 1
ATOM 828 N N . GLU B 2 6 ? 21.333 13.323 10.951 1.00 15.65 19 GLU B N 1
ATOM 829 C CA . GLU B 2 6 ? 20.170 13.920 10.263 1.00 16.25 19 GLU B CA 1
ATOM 830 C C . GLU B 2 6 ? 20.196 13.637 8.760 1.00 17.60 19 GLU B C 1
ATOM 831 O O . GLU B 2 6 ? 19.132 13.251 8.184 1.00 17.19 19 GLU B O 1
ATOM 837 N N . ALA B 2 7 ? 21.361 13.808 8.155 1.00 17.76 20 ALA B N 1
ATOM 838 C CA . ALA B 2 7 ? 21.529 13.52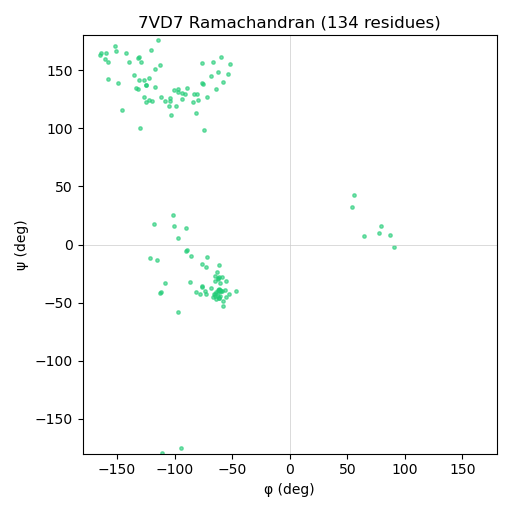4 6.712 1.00 20.16 20 ALA B CA 1
ATOM 839 C C . ALA B 2 7 ? 21.174 12.052 6.403 1.00 18.27 20 ALA B C 1
ATOM 840 O O . ALA B 2 7 ? 20.539 11.805 5.364 1.00 18.26 20 ALA B O 1
ATOM 842 N N . GLU B 2 8 ? 21.556 11.104 7.256 1.00 16.74 21 GLU B N 1
ATOM 843 C CA . GLU B 2 8 ? 21.246 9.680 6.968 1.00 15.95 21 GLU B CA 1
ATOM 844 C C . GLU B 2 8 ? 19.716 9.529 6.907 1.00 16.11 21 GLU B C 1
ATOM 845 O O . GLU B 2 8 ? 19.194 8.817 6.061 1.00 16.19 21 GLU B O 1
ATOM 851 N N . LEU B 2 9 ? 18.991 10.219 7.794 1.00 13.93 22 LEU B N 1
ATOM 852 C CA . LEU B 2 9 ? 17.532 10.019 7.919 1.00 16.00 22 LEU B CA 1
ATOM 853 C C . LEU B 2 9 ? 16.849 10.710 6.748 1.00 16.36 22 LEU B C 1
ATOM 854 O O . LEU B 2 9 ? 15.864 10.159 6.204 1.00 17.38 22 LEU B O 1
ATOM 859 N N . LYS B 2 10 ? 17.382 11.834 6.333 1.00 16.93 23 LYS B N 1
ATOM 860 C CA . LYS B 2 10 ? 16.806 12.523 5.160 1.00 20.19 23 LYS B CA 1
ATOM 861 C C . LYS B 2 10 ? 17.047 11.724 3.874 1.00 17.22 23 LYS B C 1
ATOM 862 O O . LYS B 2 10 ? 16.147 11.676 3.079 1.00 18.07 23 LYS B O 1
ATOM 868 N N . ALA B 2 11 ? 18.195 11.079 3.728 1.00 16.30 24 ALA B N 1
ATOM 869 C CA . ALA B 2 11 ? 18.476 10.171 2.583 1.00 17.84 24 ALA B CA 1
ATOM 870 C C . ALA B 2 11 ? 17.473 9.017 2.624 1.00 20.79 24 ALA B C 1
ATOM 871 O O . ALA B 2 11 ? 16.866 8.679 1.574 1.00 23.58 24 ALA B O 1
ATOM 873 N N . LEU B 2 12 ? 17.256 8.433 3.800 1.00 20.30 25 LEU B N 1
ATOM 874 C CA . LEU B 2 12 ? 16.309 7.304 3.907 1.00 21.78 25 LEU B CA 1
ATOM 875 C C . LEU B 2 12 ? 14.907 7.781 3.504 1.00 20.92 25 LEU B C 1
ATOM 876 O O . LEU B 2 12 ? 14.213 7.006 2.794 1.00 24.94 25 LEU B O 1
ATOM 881 N N . ALA B 2 13 ? 14.521 8.998 3.897 1.00 20.24 26 ALA B N 1
ATOM 882 C CA . ALA B 2 13 ? 13.190 9.591 3.616 1.00 21.34 26 ALA B CA 1
ATOM 883 C C . ALA B 2 13 ? 12.979 9.734 2.096 1.00 26.05 26 ALA B C 1
ATOM 884 O O . ALA B 2 13 ? 11.812 9.639 1.656 1.00 27.88 26 ALA B O 1
ATOM 886 N N . LYS B 2 14 ? 14.060 9.931 1.349 1.00 25.17 27 LYS B N 1
ATOM 887 C CA . LYS B 2 14 ? 14.026 10.106 -0.141 1.00 27.57 27 LYS B CA 1
ATOM 888 C C . LYS B 2 14 ? 14.158 8.765 -0.886 1.00 32.09 27 LYS B C 1
ATOM 889 O O . LYS B 2 14 ? 14.132 8.777 -2.132 1.00 30.59 27 LYS B O 1
ATOM 895 N N . LYS B 2 15 ? 14.397 7.660 -0.196 1.00 28.71 28 LYS B N 1
ATOM 896 C CA . LYS B 2 15 ? 14.495 6.336 -0.858 1.00 29.67 28 LYS B CA 1
ATOM 897 C C . LYS B 2 15 ? 13.128 6.007 -1.473 1.00 26.62 28 LYS B C 1
ATOM 898 O O . LYS B 2 15 ? 12.118 6.163 -0.762 1.00 28.78 28 LYS B O 1
ATOM 904 N N . SER B 2 16 ? 13.089 5.540 -2.733 1.00 27.44 29 SER B N 1
ATOM 905 C CA . SER B 2 16 ? 11.859 5.054 -3.412 1.00 26.09 29 SER B CA 1
ATOM 906 C C . SER B 2 16 ? 11.475 3.675 -2.911 1.00 23.14 29 SER B C 1
ATOM 907 O O . SER B 2 16 ? 12.344 2.912 -2.490 1.00 24.51 29 SER B O 1
ATOM 910 N N . ASP B 2 17 ? 10.212 3.337 -3.037 1.00 21.24 30 ASP B N 1
ATOM 911 C CA . ASP B 2 17 ? 9.761 1.980 -2.635 1.00 21.01 30 ASP B CA 1
ATOM 912 C C . ASP B 2 17 ? 10.549 0.939 -3.450 1.00 25.01 30 ASP B C 1
ATOM 913 O O . ASP B 2 17 ? 10.748 -0.175 -2.950 1.00 19.99 30 ASP B O 1
ATOM 918 N N . ASP B 2 18 ? 11.009 1.262 -4.660 1.00 25.55 31 ASP B N 1
ATOM 919 C CA . ASP B 2 18 ? 11.736 0.253 -5.485 1.00 27.81 31 ASP B CA 1
ATOM 920 C C . ASP B 2 18 ? 13.003 -0.199 -4.751 1.00 26.54 31 ASP B C 1
ATOM 921 O O . ASP B 2 18 ? 13.442 -1.370 -4.958 1.00 28.02 31 ASP B O 1
ATOM 926 N N . GLU B 2 19 ? 13.554 0.682 -3.915 1.00 24.17 32 GLU B N 1
ATOM 927 C CA . GLU B 2 19 ? 14.864 0.509 -3.264 1.00 25.33 32 GLU B CA 1
ATOM 928 C C . GLU B 2 19 ? 14.699 -0.230 -1.921 1.00 23.34 32 GLU B C 1
ATOM 929 O O . GLU B 2 19 ? 15.696 -0.680 -1.322 1.00 26.45 32 GLU B O 1
ATOM 935 N N . ILE B 2 20 ? 13.473 -0.509 -1.501 1.00 18.56 33 ILE B N 1
ATOM 936 C CA . ILE B 2 20 ? 13.299 -1.249 -0.222 1.00 17.33 33 ILE B CA 1
ATOM 937 C C . ILE B 2 20 ? 13.636 -2.736 -0.407 1.00 18.93 33 ILE B C 1
ATOM 938 O O . ILE B 2 20 ? 13.220 -3.357 -1.383 1.00 20.16 33 ILE B O 1
ATOM 943 N N . ASP B 2 21 ? 14.340 -3.317 0.554 1.00 15.31 34 ASP B N 1
ATOM 944 C CA . ASP B 2 21 ? 14.727 -4.741 0.589 1.00 15.95 34 ASP B CA 1
ATOM 945 C C . ASP B 2 21 ? 13.804 -5.449 1.572 1.00 16.94 34 ASP B C 1
ATOM 946 O O . ASP B 2 21 ? 13.851 -5.159 2.778 1.00 14.19 34 ASP B O 1
ATOM 951 N N . TYR B 2 22 ? 12.918 -6.323 1.093 1.00 17.39 35 TYR B N 1
ATOM 952 C CA . TYR B 2 22 ? 11.956 -7.105 1.896 1.00 18.93 35 TYR B CA 1
ATOM 953 C C . TYR B 2 22 ? 12.482 -8.468 2.379 1.00 17.26 35 TYR B C 1
ATOM 954 O O . TYR B 2 22 ? 11.682 -9.267 2.874 1.00 21.02 35 TYR B O 1
ATOM 963 N N . SER B 2 23 ? 13.777 -8.724 2.313 1.00 20.25 36 SER B N 1
ATOM 964 C CA . SER B 2 23 ? 14.333 -10.070 2.608 1.00 23.46 36 SER B CA 1
ATOM 965 C C . SER B 2 23 ? 14.302 -10.385 4.107 1.00 25.49 36 SER B C 1
ATOM 966 O O . SER B 2 23 ? 14.377 -11.579 4.472 1.00 26.97 36 SER B O 1
ATOM 969 N N . ASP B 2 24 ? 14.190 -9.381 4.980 1.00 19.89 37 ASP B N 1
ATOM 970 C CA . ASP B 2 24 ? 14.107 -9.672 6.436 1.00 21.38 37 ASP B CA 1
ATOM 971 C C . ASP B 2 24 ? 12.699 -9.409 6.975 1.00 19.42 37 ASP B C 1
ATOM 972 O O . ASP B 2 24 ? 12.289 -10.098 7.924 1.00 22.98 37 ASP B O 1
ATOM 977 N N . ILE B 2 25 ? 11.993 -8.431 6.433 1.00 18.14 38 ILE B N 1
ATOM 978 C CA . ILE B 2 25 ? 10.601 -8.127 6.828 1.00 16.58 38 ILE B CA 1
ATOM 979 C C . ILE B 2 25 ? 9.802 -8.047 5.543 1.00 15.46 38 ILE B C 1
ATOM 980 O O . ILE B 2 25 ? 9.818 -7.048 4.843 1.00 17.28 38 ILE B O 1
ATOM 985 N N . PRO B 2 26 ? 9.073 -9.134 5.211 1.00 20.26 39 PRO B N 1
ATOM 986 C CA . PRO B 2 26 ? 8.333 -9.143 3.955 1.00 19.12 39 PRO B CA 1
ATOM 987 C C . PRO B 2 26 ? 7.288 -8.031 3.819 1.00 20.43 39 PRO B C 1
ATOM 988 O O . PRO B 2 26 ? 6.802 -7.515 4.854 1.00 20.06 39 PRO B O 1
ATOM 992 N N . ALA B 2 27 ? 6.855 -7.752 2.597 1.00 21.79 40 ALA B N 1
ATOM 993 C CA . ALA B 2 27 ? 5.729 -6.850 2.275 1.00 25.20 40 ALA B CA 1
ATOM 994 C C . ALA B 2 27 ? 4.459 -7.431 2.890 1.00 28.56 40 ALA B C 1
ATOM 995 O O . ALA B 2 27 ? 4.342 -8.667 3.036 1.00 26.38 40 ALA B O 1
ATOM 997 N N . SER B 2 28 ? 3.547 -6.537 3.277 1.00 33.68 41 SER B N 1
ATOM 998 C CA . SER B 2 28 ? 2.270 -6.855 3.966 1.00 37.88 41 SER B CA 1
ATOM 999 C C . SER B 2 28 ? 1.093 -6.488 3.058 1.00 37.84 41 SER B C 1
ATOM 1000 O O . SER B 2 28 ? 1.307 -5.860 2.005 1.00 41.08 41 SER B O 1
ATOM 1003 N N . GLU B 2 29 ? -0.119 -6.795 3.528 1.00 45.70 42 GLU B N 1
ATOM 1004 C CA . GLU B 2 29 ? -1.352 -6.329 2.853 1.00 46.37 42 GLU B CA 1
ATOM 1005 C C . GLU B 2 29 ? -2.208 -5.682 3.950 1.00 45.78 42 GLU B C 1
ATOM 1006 O O . GLU B 2 29 ? -2.048 -6.057 5.111 1.00 35.31 42 GLU B O 1
ATOM 1012 N N . ASP B 2 30 ? -3.115 -4.787 3.573 1.00 45.24 43 ASP B N 1
ATOM 1013 C CA . ASP B 2 30 ? -4.054 -4.109 4.509 1.00 48.80 43 ASP B CA 1
ATOM 1014 C C . ASP B 2 30 ? -4.702 -5.127 5.470 1.00 42.66 43 ASP B C 1
ATOM 1015 O O . ASP B 2 30 ? -4.861 -4.800 6.660 1.00 42.43 43 ASP B O 1
ATOM 1020 N N . GLY B 2 31 ? -5.063 -6.320 4.982 1.00 43.60 44 GLY B N 1
ATOM 1021 C CA . GLY B 2 31 ? -5.724 -7.378 5.778 1.00 38.43 44 GLY B CA 1
ATOM 1022 C C . GLY B 2 31 ? -4.876 -7.889 6.929 1.00 38.70 44 GLY B C 1
ATOM 1023 O O . GLY B 2 31 ? -5.436 -8.114 8.018 1.00 38.72 44 GLY B O 1
ATOM 1024 N N . GLN B 2 32 ? -3.563 -8.047 6.728 1.00 35.81 45 GLN B N 1
ATOM 1025 C CA . GLN B 2 32 ? -2.626 -8.455 7.815 1.00 35.21 45 GLN B CA 1
ATOM 1026 C C . GLN B 2 32 ? -2.592 -7.390 8.932 1.00 30.01 45 GLN B C 1
ATOM 1027 O O . GLN B 2 32 ? -2.292 -7.781 10.077 1.00 27.98 45 GLN B O 1
ATOM 1033 N N . TRP B 2 33 ? -2.942 -6.124 8.635 1.00 30.65 46 TRP B N 1
ATOM 1034 C CA . TRP B 2 33 ? -2.969 -4.992 9.617 1.00 26.90 46 TRP B CA 1
ATOM 1035 C C . TRP B 2 33 ? -4.392 -4.672 10.102 1.00 31.68 46 TRP B C 1
ATOM 1036 O O . TRP B 2 33 ? -4.616 -3.517 10.558 1.00 32.40 46 TRP B O 1
ATOM 1047 N N . SER B 2 34 ? -5.311 -5.639 10.063 1.00 36.11 47 SER B N 1
ATOM 1048 C CA . SER B 2 34 ? -6.714 -5.457 10.535 1.00 35.37 47 SER B CA 1
ATOM 1049 C C . SER B 2 34 ? -6.770 -5.471 12.075 1.00 34.10 47 SER B C 1
ATOM 1050 O O . SER B 2 34 ? -7.633 -4.759 12.627 1.00 43.19 47 SER B O 1
ATOM 1053 N N . GLU B 2 35 ? -5.958 -6.292 12.755 1.00 31.66 48 GLU B N 1
ATOM 1054 C CA . GLU B 2 35 ? -6.019 -6.483 14.229 1.00 32.57 48 GLU B CA 1
ATOM 1055 C C . GLU B 2 35 ? -4.918 -5.653 14.923 1.00 28.95 48 GLU B C 1
ATOM 1056 O O . GLU B 2 35 ? -4.684 -5.852 16.136 1.00 29.60 48 GLU B O 1
ATOM 1062 N N . ALA B 2 36 ? -4.327 -4.683 14.231 1.00 30.46 49 ALA B N 1
ATOM 1063 C CA . ALA B 2 36 ? -3.247 -3.868 14.842 1.00 27.32 49 ALA B CA 1
ATOM 1064 C C . ALA B 2 36 ? -3.807 -3.017 15.990 1.00 26.25 49 ALA B C 1
ATOM 1065 O O . ALA B 2 36 ? -5.007 -2.682 16.014 1.00 27.26 49 ALA B O 1
ATOM 1067 N N . VAL B 2 37 ? -2.923 -2.621 16.889 1.00 24.67 50 VAL B N 1
ATOM 1068 C CA . VAL B 2 37 ? -3.222 -1.688 18.019 1.00 23.70 50 VAL B CA 1
ATOM 1069 C C . VAL B 2 37 ? -2.368 -0.426 17.799 1.00 22.49 50 VAL B C 1
ATOM 1070 O O . VAL B 2 37 ? -1.129 -0.530 17.571 1.00 24.38 50 VAL B O 1
ATOM 1074 N N . ARG B 2 38 ? -2.937 0.760 17.962 1.00 17.44 51 ARG B N 1
ATOM 1075 C CA . ARG B 2 38 ? -2.177 2.031 17.850 1.00 16.65 51 ARG B CA 1
ATOM 1076 C C . ARG B 2 38 ? -1.812 2.430 19.277 1.00 16.49 51 ARG B C 1
ATOM 1077 O O . ARG B 2 38 ? -2.625 2.329 20.184 1.00 19.42 51 ARG B O 1
ATOM 1085 N N . GLY B 2 39 ? -0.553 2.807 19.467 1.00 14.16 52 GLY B N 1
ATOM 1086 C CA . GLY B 2 39 ? -0.066 3.289 20.776 1.00 14.27 52 GLY B CA 1
ATOM 1087 C C . GLY B 2 39 ? 0.208 2.148 21.729 1.00 13.39 52 GLY B C 1
ATOM 1088 O O . GLY B 2 39 ? 0.306 2.410 22.949 1.00 13.58 52 GLY B O 1
ATOM 1089 N N . LYS B 2 40 ? 0.312 0.889 21.245 1.00 14.40 53 LYS B N 1
ATOM 1090 C CA . LYS B 2 40 ? 0.375 -0.342 22.055 1.00 19.93 53 LYS B CA 1
ATOM 1091 C C . LYS B 2 40 ? 1.477 -0.241 23.119 1.00 16.91 53 LYS B C 1
ATOM 1092 O O . LYS B 2 40 ? 1.282 -0.586 24.309 1.00 18.68 53 LYS B O 1
ATOM 1098 N N . PHE B 2 41 ? 2.640 0.287 22.763 1.00 13.92 54 PHE B N 1
ATOM 1099 C CA . PHE B 2 41 ? 3.850 0.219 23.627 1.00 14.37 54 PHE B CA 1
ATOM 1100 C C . PHE B 2 41 ? 4.261 1.649 23.989 1.00 13.46 54 PHE B C 1
ATOM 1101 O O . PHE B 2 41 ? 5.400 1.884 24.422 1.00 15.84 54 PHE B O 1
ATOM 1109 N N . PHE B 2 42 ? 3.371 2.623 23.837 1.00 13.47 55 PHE B N 1
ATOM 1110 C CA . PHE B 2 42 ? 3.673 4.027 24.203 1.00 14.93 55 PHE B CA 1
ATOM 1111 C C . PHE B 2 42 ? 3.727 4.185 25.726 1.00 16.18 55 PHE B C 1
ATOM 1112 O O . PHE B 2 42 ? 2.776 3.703 26.413 1.00 20.40 55 PHE B O 1
ATOM 1120 N N . ARG B 2 43 ? 4.823 4.755 26.240 1.00 16.95 56 ARG B N 1
ATOM 1121 C CA . ARG B 2 43 ? 4.912 5.047 27.692 1.00 26.56 56 ARG B CA 1
ATOM 1122 C C . ARG B 2 43 ? 5.224 6.536 27.787 1.00 28.31 56 ARG B C 1
ATOM 1123 O O . ARG B 2 43 ? 6.165 7.031 27.183 1.00 36.03 56 ARG B O 1
ATOM 1131 N N . PRO B 2 44 ? 4.387 7.323 28.470 1.00 29.14 57 PRO B N 1
ATOM 1132 C CA . PRO B 2 44 ? 4.684 8.751 28.606 1.00 30.10 57 PRO B CA 1
ATOM 1133 C C . PRO B 2 44 ? 5.834 9.120 29.566 1.00 35.54 57 PRO B C 1
ATOM 1134 O O . PRO B 2 44 ? 6.636 8.315 30.078 1.00 43.06 57 PRO B O 1
#

Organism: Salmonella typhimurium (strain LT2 / SGSC1412 / ATCC 700720) (NCBI:txid99287)

Solvent-accessible surface area: 7559 Å² total; per-residue (Å²): 121,46,87,71,54,74,88,63,104,79,12,140,33,4,57,177,86,7,34,4,76,0,102,6,0,19,52,0,5,91,18,81,115,0,10,0,30,101,60,108,138,51,144,49,19,82,30,26,8,0,0,0,66,1,74,63,44,5,14,1,0,0,2,0,4,2,62,132,77,113,65,77,36,1,0,81,3,34,3,0,3,12,0,9,168,115,1,73,67,46,12,94,142,46,116,75,88,124,39,72,47,54,10,96,61,11,43,162,44,53,41,141,122,15,55,76,82,61,2,90,58,14,122,73,57,90,6,88,160,25,68,66,22,71,9,64,121,161

Secondary structure (DSSP, 8-state):
-EEEE--HHHHHHHHHHHS--HHHHGGGGGSTT-EEEEEEEETTEEEEEEEEEETTTEEEEEEEEEEE-SS-EEEEEEEEEE--HHHHHHHHH-/--HHHHHHHHHHHT--GGG---SSS----GGGGSS-EETTT---

CATH classification: 3.10.450.530

Sequence (138 aa):
PMEFEWDANKAKSNLRKHGVRFEDAVLVFDDPRHLSRQERYENGEYRWQTLGLVHGIVVILVAHSVRFESGFDVIRIISARKADRKERNRYEHGLSAQHEAELKALAKKSDDEIDYSDIPASEDGQWSEAVRGKFFRP

InterPro domains:
  IPR007460 Ribonuclease toxin, BrnT, of type II toxin-antitoxin system [PF04365] (7-88)
  IPR038573 Ribonuclease toxin BrnT superfamily [G3DSA:3.10.450.530] (1-90)

Nearest PDB structures (foldseek):
  7vd7-assembly1_A  TM=1.011E+00  e=1.888E-19  Salmonella enterica subsp. enterica serovar Typhimurium
  6xu4-assembly2_B  TM=5.367E-01  e=3.624E-01  Aspergillus niger
  7st4-assembly1_A  TM=5.451E-01  e=5.562E-01  synthetic construct
  3wld-assembly1_A  TM=4.985E-01  e=8.030E-01  Gallus gallus
  4buj-assembly1_D  TM=4.804E-01  e=2.272E+00  Saccharomyces cerevisiae S288C

B-factor: mean 22.83, std 9.78, range [9.62, 86.45]

Radius of gyration: 14.21 Å; Cα contacts (8 Å, |Δi|>4): 252; chains: 2; bounding box: 33×36×43 Å

Foldseek 3Di:
DEDEDEDPVLQVVQCVPAVDGVVQVVCQVVAPLKDKDWDDQDPNWTWMWIWGDGPVPFIKIWIWTWDDDDPYIYIYTRHMHGDDDVRVCVSVPD/DPPVVVVVVVVVVPDDPVPDDCPPPHDDDVVVCPPPDPCPPPDD